Protein AF-A0A3N5FVQ0-F1 (afdb_monomer)

pLDDT: mean 73.76, std 17.62, range [27.89, 92.81]

Solvent-accessible surface area (backbone atoms only — not comparable to full-atom values): 10261 Å² total; per-residue (Å²): 128,66,58,65,48,78,36,53,51,76,51,46,73,34,71,43,29,46,54,49,53,55,48,46,70,68,34,82,88,38,64,80,37,44,79,44,65,53,79,76,78,85,75,88,75,94,74,80,91,73,89,80,78,95,82,74,91,67,78,86,72,78,80,68,84,76,61,92,76,65,64,76,92,59,73,72,38,48,42,41,87,77,44,46,25,24,52,72,78,40,70,36,43,53,55,33,41,33,63,58,29,38,30,38,38,27,74,52,92,68,51,62,72,39,78,42,41,40,38,38,35,49,102,87,50,77,48,78,40,42,27,29,24,70,39,59,45,84,43,69,44,100,86,72,47,67,30,28,40,31,36,34,37,49,75,70,65,59,57,70,61,39,48,54,51,46,69,71,43,36,56,131

Nearest PDB structures (foldseek):
  5ked-assembly1_D  TM=7.805E-01  e=1.289E-03  Klebsiella pneumoniae
  5kec-assembly3_A  TM=7.406E-01  e=1.289E-03  Klebsiella pneumoniae
  5kec-assembly3_D  TM=7.465E-01  e=1.815E-03  Klebsiella pneumoniae
  4v5i-assembly1_AS  TM=4.501E-01  e=1.075E+00  Lactococcus virus P2
  2x53-assembly1_U  TM=3.818E-01  e=1.138E+00  Lactococcus virus P2

Secondary structure (DSSP, 8-state):
--SEEEE-HHHHTSHHHHHHHHHHHH-GGGTTPEEEE--------------------------PPP-TT---SSPPEEBPTTSEEEETTEEEEEEEEETTEEEEEESS---TT-EEEEEEE-SS-EEEEEEEEEEEEEEE-TTS-EEEEEEEEESS--HHHHHHHHHHHB--

Radius of gyration: 20.99 Å; Cα contacts (8 Å, |Δi|>4): 285; chains: 1; bounding box: 44×31×66 Å

Structure (mmCIF, N/CA/C/O backbone):
data_AF-A0A3N5FVQ0-F1
#
_entry.id   AF-A0A3N5FVQ0-F1
#
loop_
_atom_site.group_PDB
_atom_site.id
_atom_site.type_symbol
_atom_site.label_atom_id
_atom_site.label_alt_id
_atom_site.label_comp_id
_atom_site.label_asym_id
_atom_site.label_entity_id
_atom_site.label_seq_id
_atom_site.pdbx_PDB_ins_code
_atom_site.Cartn_x
_atom_site.Cartn_y
_atom_site.Cartn_z
_atom_site.occupancy
_atom_site.B_iso_or_equiv
_atom_site.auth_seq_id
_atom_site.auth_comp_id
_atom_site.auth_asym_id
_atom_site.auth_atom_id
_atom_site.pdbx_PDB_model_num
ATOM 1 N N . MET A 1 1 ? 13.381 -16.481 -20.811 1.00 60.19 1 MET A N 1
ATOM 2 C CA . MET A 1 1 ? 13.262 -15.158 -20.158 1.00 60.19 1 MET A CA 1
ATOM 3 C C . MET A 1 1 ? 14.137 -14.189 -20.930 1.00 60.19 1 MET A C 1
ATOM 5 O O . MET A 1 1 ? 15.111 -14.669 -21.497 1.00 60.19 1 MET A O 1
ATOM 9 N N . PRO A 1 2 ? 13.769 -12.907 -21.064 1.00 76.31 2 PRO A N 1
ATOM 10 C CA . PRO A 1 2 ? 14.549 -11.981 -21.877 1.00 76.31 2 PRO A CA 1
ATOM 11 C C . PRO A 1 2 ? 15.924 -11.756 -21.244 1.00 76.31 2 PRO A C 1
ATOM 13 O O . PRO A 1 2 ? 16.015 -11.487 -20.049 1.00 76.31 2 PRO A O 1
ATOM 16 N N . GLU A 1 3 ? 16.980 -11.874 -22.041 1.00 80.25 3 GLU A N 1
ATOM 17 C CA . GLU A 1 3 ? 18.354 -11.606 -21.600 1.00 80.25 3 GLU A CA 1
ATOM 18 C C . GLU A 1 3 ? 18.616 -10.097 -21.507 1.00 80.25 3 GLU A C 1
ATOM 20 O O . GLU A 1 3 ? 19.294 -9.638 -20.596 1.00 80.25 3 GLU A O 1
ATOM 25 N N . ILE A 1 4 ? 18.003 -9.308 -22.398 1.00 80.19 4 ILE A N 1
ATOM 26 C CA . ILE A 1 4 ? 18.178 -7.854 -22.461 1.00 80.19 4 ILE A CA 1
ATOM 27 C C . ILE A 1 4 ? 16.815 -7.158 -22.487 1.00 80.19 4 ILE A C 1
ATOM 2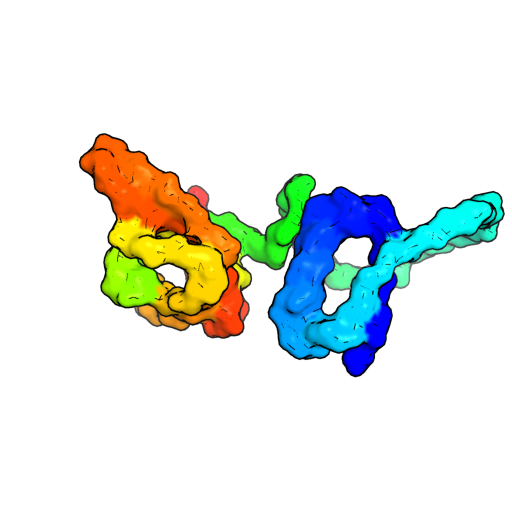9 O O . ILE A 1 4 ? 15.936 -7.499 -23.279 1.00 80.19 4 ILE A O 1
ATOM 33 N N . ILE A 1 5 ? 16.662 -6.141 -21.640 1.00 82.75 5 ILE A N 1
ATOM 34 C CA . ILE A 1 5 ? 15.560 -5.178 -21.655 1.00 82.75 5 ILE A CA 1
ATOM 35 C C . ILE A 1 5 ? 16.149 -3.830 -22.064 1.00 82.75 5 ILE A C 1
ATOM 37 O O . ILE A 1 5 ? 16.828 -3.161 -21.285 1.00 82.75 5 ILE A O 1
ATOM 41 N N . ALA A 1 6 ? 15.906 -3.449 -23.312 1.00 84.12 6 ALA A N 1
ATOM 42 C CA . ALA A 1 6 ? 16.380 -2.198 -23.876 1.00 84.12 6 ALA A CA 1
ATOM 43 C C . ALA A 1 6 ? 15.374 -1.068 -23.600 1.00 84.12 6 ALA A C 1
ATOM 45 O O . ALA A 1 6 ? 14.183 -1.219 -23.874 1.00 84.12 6 ALA A O 1
ATOM 46 N N . LEU A 1 7 ? 15.843 0.056 -23.055 1.00 79.88 7 LEU A N 1
ATOM 47 C CA . LEU A 1 7 ? 15.042 1.253 -22.793 1.00 79.88 7 LEU A CA 1
ATOM 48 C C . LEU A 1 7 ? 15.587 2.440 -23.583 1.00 79.88 7 LEU A C 1
ATOM 50 O O . LEU A 1 7 ? 16.796 2.609 -23.700 1.00 79.88 7 LEU A O 1
ATOM 54 N N . ASP A 1 8 ? 14.698 3.289 -24.082 1.00 82.00 8 ASP A N 1
ATOM 55 C CA . ASP A 1 8 ? 15.089 4.589 -24.619 1.00 82.00 8 ASP A CA 1
ATOM 56 C C . ASP A 1 8 ? 15.691 5.475 -23.498 1.00 82.00 8 ASP A C 1
ATOM 58 O O . ASP A 1 8 ? 15.175 5.452 -22.373 1.00 82.00 8 ASP A O 1
ATOM 62 N N . PRO A 1 9 ? 16.794 6.207 -23.743 1.00 73.75 9 PRO A N 1
ATOM 63 C CA . PRO A 1 9 ? 17.490 6.987 -22.723 1.00 73.75 9 PRO A CA 1
ATOM 64 C C . PRO A 1 9 ? 16.650 8.150 -22.187 1.00 73.75 9 PRO A C 1
ATOM 66 O O . PRO A 1 9 ? 16.664 8.382 -20.974 1.00 73.75 9 PRO A O 1
ATOM 69 N N . ASP A 1 10 ? 15.862 8.815 -23.035 1.00 77.19 10 ASP A N 1
ATOM 70 C CA . ASP A 1 10 ? 14.979 9.899 -22.601 1.00 77.19 10 ASP A CA 1
ATOM 71 C C . ASP A 1 10 ? 13.866 9.341 -21.713 1.00 77.19 10 ASP A C 1
ATOM 73 O O . ASP A 1 10 ? 13.529 9.912 -20.673 1.00 77.19 10 ASP A O 1
ATOM 77 N N . PHE A 1 11 ? 13.351 8.155 -22.050 1.00 76.12 11 PHE A N 1
ATOM 78 C CA . PHE A 1 11 ? 12.397 7.453 -21.198 1.00 76.12 11 PHE A CA 1
ATOM 79 C C . PHE A 1 11 ? 13.018 6.985 -19.872 1.00 76.12 11 PHE A C 1
ATOM 81 O O . PHE A 1 11 ? 12.394 7.135 -18.815 1.00 76.12 11 PHE A O 1
ATOM 88 N N . ALA A 1 12 ? 14.231 6.426 -19.900 1.00 75.50 12 ALA A N 1
ATOM 89 C CA . ALA A 1 12 ? 14.934 5.927 -18.719 1.00 75.50 12 ALA A CA 1
ATOM 90 C C . ALA A 1 12 ? 15.218 7.040 -17.696 1.00 75.50 12 ALA A C 1
ATOM 92 O O . ALA A 1 12 ? 15.175 6.779 -16.491 1.00 75.50 12 ALA A O 1
ATOM 93 N N . ALA A 1 13 ? 15.434 8.272 -18.168 1.00 74.00 13 ALA A N 1
ATOM 94 C CA . ALA A 1 13 ? 15.620 9.460 -17.337 1.00 74.00 13 ALA A CA 1
ATOM 95 C C . ALA A 1 13 ? 14.331 9.946 -16.642 1.00 74.00 13 ALA A C 1
ATOM 97 O O . ALA A 1 13 ? 14.390 10.737 -15.699 1.00 74.00 13 ALA A O 1
ATOM 98 N N . THR A 1 14 ? 13.153 9.475 -17.060 1.00 75.06 14 THR A N 1
ATOM 99 C CA . THR A 1 14 ? 11.891 9.831 -16.397 1.00 75.06 14 THR A CA 1
ATOM 100 C C . THR A 1 14 ? 11.693 9.070 -15.082 1.00 75.06 14 THR A C 1
ATOM 102 O O . THR A 1 14 ? 12.169 7.947 -14.898 1.00 75.06 14 THR A O 1
ATOM 105 N N . ALA A 1 15 ? 10.857 9.613 -14.188 1.00 67.75 15 ALA A N 1
ATOM 106 C CA . ALA A 1 15 ? 10.408 8.899 -12.985 1.00 67.75 15 ALA A CA 1
ATOM 107 C C . ALA A 1 15 ? 9.751 7.538 -13.312 1.00 67.75 15 ALA A C 1
ATOM 109 O O . ALA A 1 15 ? 9.828 6.590 -12.527 1.00 67.75 15 ALA A O 1
ATOM 110 N N . ARG A 1 16 ? 9.121 7.424 -14.489 1.00 70.81 16 ARG A N 1
ATOM 111 C CA . ARG A 1 16 ? 8.459 6.204 -14.966 1.00 70.81 16 ARG A CA 1
ATOM 112 C C . ARG A 1 16 ? 9.457 5.149 -15.439 1.00 70.81 16 ARG A C 1
ATOM 114 O O . ARG A 1 16 ? 9.274 3.972 -15.120 1.00 70.81 16 ARG A O 1
ATOM 121 N N . GLY A 1 17 ? 10.517 5.569 -16.127 1.00 75.44 17 GLY A N 1
ATOM 122 C CA . GLY A 1 17 ? 11.655 4.725 -16.484 1.00 75.44 17 GLY A CA 1
ATOM 123 C C . GLY A 1 17 ? 12.345 4.174 -15.240 1.00 75.44 17 GLY A C 1
ATOM 124 O O . GLY A 1 17 ? 12.442 2.958 -15.081 1.00 75.44 17 GLY A O 1
ATOM 125 N N . ALA A 1 18 ? 12.689 5.043 -14.286 1.00 73.62 18 ALA A N 1
ATOM 126 C CA . ALA A 1 18 ? 13.272 4.637 -13.006 1.00 73.62 18 ALA A CA 1
ATOM 127 C C . ALA A 1 18 ? 12.401 3.606 -12.257 1.00 73.62 18 ALA A C 1
ATOM 129 O O . ALA A 1 18 ? 12.904 2.585 -11.779 1.00 73.62 18 ALA A O 1
ATOM 130 N N . ALA A 1 19 ? 11.079 3.815 -12.216 1.00 73.69 19 ALA A N 1
ATOM 131 C CA . ALA A 1 19 ? 10.142 2.872 -11.606 1.00 73.69 19 ALA A CA 1
ATOM 132 C C . ALA A 1 19 ? 10.062 1.525 -12.353 1.00 73.69 19 ALA A C 1
ATOM 134 O O . ALA A 1 19 ? 9.819 0.488 -11.737 1.00 73.69 19 ALA A O 1
ATOM 135 N N . LEU A 1 20 ? 10.230 1.499 -13.679 1.00 80.88 20 LEU A N 1
ATOM 136 C CA . LEU A 1 20 ? 10.331 0.253 -14.449 1.00 80.88 20 LEU A CA 1
ATOM 137 C C . LEU A 1 20 ? 11.614 -0.511 -14.109 1.00 80.88 20 LEU A C 1
ATOM 139 O O . LEU A 1 20 ? 11.531 -1.693 -13.784 1.00 80.88 20 LEU A O 1
ATOM 143 N N . VAL A 1 21 ? 12.765 0.165 -14.098 1.00 78.06 21 VAL A N 1
ATOM 144 C CA . VAL A 1 21 ? 14.061 -0.448 -13.761 1.00 78.06 21 VAL A CA 1
ATOM 145 C C . VAL A 1 21 ? 14.041 -1.049 -12.355 1.00 78.06 21 VAL A C 1
ATOM 147 O O . VAL A 1 21 ? 14.469 -2.186 -12.165 1.00 78.06 21 VAL A O 1
ATOM 150 N N . ALA A 1 22 ? 13.506 -0.320 -11.372 1.00 76.06 22 ALA A N 1
ATOM 151 C CA . ALA A 1 22 ? 13.392 -0.808 -9.999 1.00 76.06 22 ALA A CA 1
ATOM 152 C C . ALA A 1 22 ? 12.558 -2.099 -9.902 1.00 76.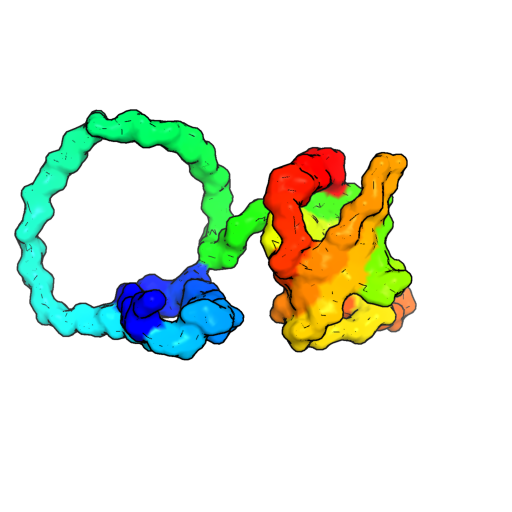06 22 ALA A C 1
ATOM 154 O O . ALA A 1 22 ? 12.915 -3.003 -9.152 1.00 76.06 22 ALA A O 1
ATOM 155 N N . ARG A 1 23 ? 11.483 -2.216 -10.695 1.00 76.19 23 ARG A N 1
ATOM 156 C CA . ARG A 1 23 ? 10.628 -3.415 -10.733 1.00 76.19 23 ARG A CA 1
ATOM 157 C C . ARG A 1 23 ? 11.314 -4.603 -11.388 1.00 76.19 23 ARG A C 1
ATOM 159 O O . ARG A 1 23 ? 11.240 -5.694 -10.842 1.00 76.19 23 ARG A O 1
ATOM 166 N N . VAL A 1 24 ? 11.996 -4.386 -12.513 1.00 82.50 24 VAL A N 1
ATOM 167 C CA . VAL A 1 24 ? 12.781 -5.444 -13.168 1.00 82.50 24 VAL A CA 1
ATOM 168 C C . VAL A 1 24 ? 13.818 -6.006 -12.194 1.00 82.50 24 VAL A C 1
ATOM 170 O O . VAL A 1 24 ? 13.923 -7.216 -12.052 1.00 82.50 24 VAL A O 1
ATOM 173 N N . LYS A 1 25 ? 14.513 -5.135 -11.451 1.00 75.12 25 LYS A N 1
ATOM 174 C CA . LYS A 1 25 ? 15.498 -5.548 -10.439 1.00 75.12 25 LYS A CA 1
ATOM 175 C C . LYS A 1 25 ? 14.889 -6.282 -9.239 1.00 75.12 25 LYS A C 1
ATOM 177 O O . LYS A 1 25 ? 15.576 -7.084 -8.616 1.00 75.12 25 LYS A O 1
ATOM 182 N N . ALA A 1 26 ? 13.643 -5.977 -8.880 1.00 73.25 26 ALA A N 1
ATOM 183 C CA . ALA A 1 26 ? 12.959 -6.585 -7.741 1.00 73.25 26 ALA A CA 1
ATOM 184 C C . ALA A 1 26 ? 12.257 -7.913 -8.083 1.00 73.25 26 ALA A C 1
ATOM 186 O O . ALA A 1 26 ? 11.946 -8.671 -7.165 1.00 73.25 26 ALA A O 1
ATOM 187 N N . ASP A 1 27 ? 11.993 -8.199 -9.364 1.00 78.69 27 ASP A N 1
ATOM 188 C CA . ASP A 1 27 ? 11.329 -9.431 -9.799 1.00 78.69 27 ASP A CA 1
ATOM 189 C C . ASP A 1 27 ? 12.324 -10.609 -9.829 1.00 78.69 27 ASP A C 1
ATOM 191 O O . ASP A 1 27 ? 13.241 -10.619 -10.657 1.00 78.69 27 ASP A O 1
ATOM 195 N N . PRO A 1 28 ? 12.140 -11.652 -8.993 1.00 77.19 28 PRO A N 1
ATOM 196 C CA . PRO A 1 28 ? 13.023 -12.817 -8.977 1.00 77.19 28 PRO A CA 1
ATOM 197 C C . PRO A 1 28 ? 13.099 -13.551 -10.317 1.00 77.19 28 PRO A C 1
ATOM 199 O O . PRO A 1 28 ? 14.090 -14.230 -10.584 1.00 77.19 28 PRO A O 1
ATOM 202 N N . ARG A 1 29 ? 12.062 -13.438 -11.156 1.00 82.88 29 ARG A N 1
ATOM 203 C CA . ARG A 1 29 ? 12.033 -14.052 -12.484 1.00 82.88 29 ARG A CA 1
ATOM 204 C C . ARG A 1 29 ? 12.952 -13.304 -13.454 1.00 82.88 29 ARG A C 1
ATOM 206 O O . ARG A 1 29 ? 13.514 -13.918 -14.344 1.00 82.88 29 ARG A O 1
ATOM 213 N N . LEU A 1 30 ? 13.155 -12.002 -13.276 1.00 82.75 30 LEU A N 1
ATOM 214 C CA . LEU A 1 30 ? 13.960 -11.164 -14.176 1.00 82.75 30 LEU A CA 1
ATOM 215 C C . LEU A 1 30 ? 15.365 -10.873 -13.633 1.00 82.75 30 LEU A C 1
ATOM 217 O O . LEU A 1 30 ? 16.053 -9.996 -14.143 1.00 82.75 30 LEU A O 1
ATOM 221 N N . ARG A 1 31 ? 15.814 -11.619 -12.618 1.00 77.88 31 ARG A N 1
ATOM 222 C CA . ARG A 1 31 ? 17.122 -11.416 -11.973 1.00 77.88 31 ARG A CA 1
ATOM 223 C C . ARG A 1 31 ? 18.313 -11.517 -12.935 1.00 77.88 31 ARG A C 1
ATOM 225 O O . ARG A 1 31 ? 19.330 -10.878 -12.701 1.00 77.88 31 ARG A O 1
ATOM 232 N N . ASP A 1 32 ? 18.164 -12.322 -13.987 1.00 78.19 32 ASP A N 1
ATOM 233 C CA . ASP A 1 32 ? 19.193 -12.593 -14.994 1.00 78.19 32 ASP A CA 1
ATOM 234 C C . ASP A 1 32 ? 19.033 -11.682 -16.233 1.00 78.19 32 ASP A C 1
ATOM 236 O O . ASP A 1 32 ? 19.785 -11.802 -17.195 1.00 78.19 32 ASP A O 1
ATOM 240 N N . SER A 1 33 ? 18.046 -10.775 -16.231 1.00 79.19 33 SER A N 1
ATOM 241 C CA . SER A 1 33 ? 17.803 -9.819 -17.314 1.00 79.19 33 SER A CA 1
ATOM 242 C C . SER A 1 33 ? 18.645 -8.555 -17.132 1.00 79.19 33 SER A C 1
ATOM 244 O O . SER A 1 33 ? 18.586 -7.888 -16.097 1.00 79.19 33 SER A O 1
ATOM 246 N N . GLU A 1 34 ? 19.374 -8.159 -18.171 1.00 79.75 34 GLU A N 1
ATOM 247 C CA . GLU A 1 34 ? 20.160 -6.930 -18.180 1.00 79.75 34 GLU A CA 1
ATOM 248 C C . GLU A 1 34 ? 19.336 -5.753 -18.721 1.00 79.75 34 GLU A C 1
ATOM 250 O O . GLU A 1 34 ? 18.784 -5.815 -19.820 1.00 79.75 34 GLU A O 1
ATOM 255 N N . VAL A 1 35 ? 19.255 -4.650 -17.970 1.00 77.00 35 VAL A N 1
ATOM 256 C CA . VAL A 1 35 ? 18.582 -3.428 -18.439 1.00 77.00 35 VAL A CA 1
ATOM 257 C C . VAL A 1 35 ? 19.606 -2.483 -19.057 1.00 77.00 35 VAL A C 1
ATOM 259 O O . VAL A 1 35 ? 20.481 -1.984 -18.350 1.00 77.00 35 VAL A O 1
ATOM 262 N N . ARG A 1 36 ? 19.481 -2.206 -20.359 1.00 75.38 36 ARG A N 1
ATOM 263 C CA . ARG A 1 36 ? 20.388 -1.321 -21.111 1.00 75.38 36 ARG A CA 1
ATOM 264 C C . ARG A 1 36 ? 19.636 -0.121 -21.678 1.00 75.38 36 ARG A C 1
ATOM 266 O O . ARG A 1 36 ? 18.514 -0.268 -22.153 1.00 75.38 36 ARG A O 1
ATOM 273 N N . ALA A 1 37 ? 20.260 1.056 -21.664 1.00 72.19 37 ALA A N 1
ATOM 274 C CA . ALA A 1 37 ? 19.751 2.220 -22.386 1.00 72.19 37 ALA A CA 1
ATOM 275 C C . ALA A 1 37 ? 20.245 2.192 -23.843 1.00 72.19 37 ALA A C 1
ATOM 277 O O . ALA A 1 37 ? 21.434 1.984 -24.089 1.00 72.19 37 ALA A O 1
ATOM 278 N N . LEU A 1 38 ? 19.346 2.394 -24.806 1.00 75.25 38 LEU A N 1
ATOM 279 C CA . LEU A 1 38 ? 19.674 2.485 -26.227 1.00 75.25 38 LEU A CA 1
ATOM 280 C C . LEU A 1 38 ? 20.257 3.862 -26.529 1.00 75.25 38 LEU A C 1
ATOM 282 O O . LEU A 1 38 ? 19.528 4.815 -26.779 1.00 75.25 38 LEU A O 1
ATOM 286 N N . VAL A 1 39 ? 21.579 3.983 -26.533 1.00 61.19 39 VAL A N 1
ATOM 287 C CA . VAL A 1 39 ? 22.222 5.202 -27.031 1.00 61.19 39 VAL A CA 1
ATOM 288 C C . VAL A 1 39 ? 22.046 5.232 -28.550 1.00 61.19 39 VAL A C 1
ATOM 290 O O . VAL A 1 39 ? 22.739 4.519 -29.275 1.00 61.19 39 VAL A O 1
ATOM 293 N N . GLN A 1 40 ? 21.083 6.018 -29.041 1.00 59.03 40 GLN A N 1
ATOM 294 C CA . GLN A 1 40 ? 20.977 6.312 -30.468 1.00 59.03 40 GLN A CA 1
ATOM 295 C C . GLN A 1 40 ? 22.165 7.197 -30.857 1.00 59.03 40 GLN A C 1
ATOM 297 O O . GLN A 1 40 ? 22.158 8.408 -30.648 1.00 59.03 40 GLN A O 1
ATOM 302 N N . ASN A 1 41 ? 23.209 6.588 -31.417 1.00 49.38 41 ASN A N 1
ATOM 303 C CA . ASN A 1 41 ? 24.238 7.335 -32.130 1.00 49.38 41 ASN A CA 1
ATOM 304 C C . ASN A 1 41 ? 23.582 7.888 -33.397 1.00 49.38 41 ASN A C 1
ATOM 306 O O . ASN A 1 41 ? 23.219 7.132 -34.295 1.00 49.38 41 ASN A O 1
ATOM 310 N N . GLY A 1 42 ? 23.340 9.197 -33.408 1.00 46.09 42 GLY A N 1
ATOM 311 C CA . GLY A 1 42 ? 22.509 9.853 -34.404 1.00 46.09 42 GLY A CA 1
ATOM 312 C C . GLY A 1 42 ? 22.948 9.592 -35.844 1.00 46.09 42 GLY A C 1
ATOM 313 O O . GLY A 1 42 ? 24.082 9.855 -36.236 1.00 46.09 42 GLY A O 1
ATOM 314 N N . THR A 1 43 ? 21.996 9.175 -36.666 1.00 36.12 43 THR A N 1
ATOM 315 C CA . THR A 1 43 ? 21.865 9.687 -38.030 1.00 36.12 43 THR A CA 1
ATOM 316 C C . THR A 1 43 ? 20.372 9.771 -38.301 1.00 36.12 43 THR A C 1
ATOM 318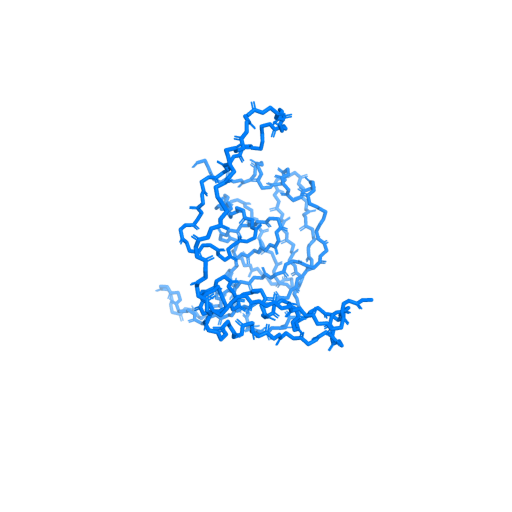 O O . THR A 1 43 ? 19.705 8.766 -38.523 1.00 36.12 43 THR A O 1
ATOM 321 N N . TYR A 1 44 ? 19.824 10.976 -38.168 1.00 38.84 44 TYR A N 1
ATOM 322 C CA . TYR A 1 44 ? 18.470 11.262 -38.611 1.00 38.84 44 TYR A CA 1
ATOM 323 C C . TYR A 1 44 ? 18.474 11.185 -40.136 1.00 38.84 44 TYR A C 1
ATOM 325 O O . TYR A 1 44 ? 19.001 12.087 -40.782 1.00 38.84 44 TYR A O 1
ATOM 333 N N . ASP A 1 45 ? 17.895 10.132 -40.705 1.00 31.25 45 ASP A N 1
ATOM 334 C CA . ASP A 1 45 ? 17.315 10.230 -42.039 1.00 31.25 45 ASP A CA 1
ATOM 335 C C . ASP A 1 45 ? 15.798 10.244 -41.858 1.00 31.25 45 ASP A C 1
ATOM 337 O O . ASP A 1 45 ? 15.142 9.226 -41.627 1.00 31.25 45 ASP A O 1
ATOM 341 N N . ALA A 1 46 ? 15.254 11.458 -41.808 1.00 41.62 46 ALA A N 1
ATOM 342 C CA . ALA A 1 46 ? 13.827 11.689 -41.720 1.00 41.62 46 ALA A CA 1
ATOM 343 C C . ALA A 1 46 ? 13.195 11.347 -43.071 1.00 41.62 46 ALA A C 1
ATOM 345 O O . ALA A 1 46 ? 12.970 12.218 -43.905 1.00 41.62 46 ALA A O 1
ATOM 346 N N . SER A 1 47 ? 12.874 10.076 -43.283 1.00 42.47 47 SER A N 1
ATOM 347 C CA . SER A 1 47 ? 11.936 9.693 -44.329 1.00 42.47 47 SER A CA 1
ATOM 348 C C . SER A 1 47 ? 11.295 8.360 -44.000 1.00 42.47 47 SER A C 1
ATOM 350 O O . SER A 1 47 ? 11.862 7.324 -44.303 1.00 42.47 47 SER A O 1
ATOM 352 N N . LEU A 1 48 ? 10.102 8.402 -43.403 1.00 34.88 48 LEU A N 1
ATOM 353 C CA . LEU A 1 48 ? 8.991 7.520 -43.765 1.00 34.88 48 LEU A CA 1
ATOM 354 C C . LEU A 1 48 ? 7.680 8.243 -43.430 1.00 34.88 48 LEU A C 1
ATOM 356 O O . LEU A 1 48 ? 7.161 8.190 -42.317 1.00 34.88 48 LEU A O 1
ATOM 360 N N . SER A 1 49 ? 7.151 8.938 -44.436 1.00 41.06 49 SER A N 1
ATOM 361 C CA . SER A 1 49 ? 5.723 9.226 -44.516 1.00 41.06 49 SER A CA 1
ATOM 362 C C . SER A 1 49 ? 4.974 7.904 -44.672 1.00 41.06 49 SER A C 1
ATOM 364 O O . SER A 1 49 ? 5.180 7.197 -45.655 1.00 41.06 49 SER A O 1
ATOM 366 N N . ALA A 1 50 ? 4.074 7.592 -43.746 1.00 33.59 50 ALA A N 1
ATOM 367 C CA . ALA A 1 50 ? 2.969 6.679 -44.005 1.00 33.59 50 ALA A CA 1
ATOM 368 C C . ALA A 1 50 ? 1.727 7.193 -43.259 1.00 33.59 50 ALA A C 1
ATOM 370 O O . ALA A 1 50 ? 1.759 7.290 -42.030 1.00 33.59 50 ALA A O 1
ATOM 371 N N . PRO A 1 51 ? 0.635 7.554 -43.957 1.00 35.34 51 PRO A N 1
ATOM 372 C CA . PRO A 1 51 ? -0.629 7.846 -43.299 1.00 35.34 51 PRO A CA 1
ATOM 373 C C . PRO A 1 51 ? -1.247 6.525 -42.826 1.00 35.34 51 PRO A C 1
ATOM 375 O O . PRO A 1 51 ? -1.576 5.661 -43.636 1.00 35.34 51 PRO A O 1
ATOM 378 N N . ILE A 1 52 ? -1.404 6.352 -41.513 1.00 35.03 52 ILE A N 1
ATOM 379 C CA . ILE A 1 52 ? -2.137 5.211 -40.955 1.00 35.03 52 ILE A CA 1
ATOM 380 C C . ILE A 1 52 ? -3.631 5.558 -40.990 1.00 35.03 52 ILE A C 1
ATOM 382 O O . ILE A 1 52 ? -4.084 6.472 -40.301 1.00 35.03 52 ILE A O 1
ATOM 386 N N . GLN A 1 53 ? -4.378 4.846 -41.836 1.00 34.84 53 GLN A N 1
ATOM 387 C CA . GLN A 1 53 ? -5.840 4.889 -41.930 1.00 34.84 53 GLN A CA 1
ATOM 388 C C . GLN A 1 53 ? -6.501 4.444 -40.607 1.00 34.84 53 GLN A C 1
ATOM 390 O O . GLN A 1 53 ? -5.972 3.558 -39.929 1.00 34.84 53 GLN A O 1
ATOM 395 N N . PRO A 1 54 ? -7.660 5.012 -40.217 1.00 42.00 54 PRO A N 1
ATOM 396 C CA . PRO A 1 54 ? -8.298 4.716 -38.944 1.00 42.00 54 PRO A CA 1
ATOM 397 C C . PRO A 1 54 ? -9.338 3.602 -39.103 1.00 42.00 54 PRO A C 1
ATOM 399 O O . PRO A 1 54 ? -10.530 3.869 -39.193 1.00 42.00 54 PRO A O 1
ATOM 402 N N . GLU A 1 55 ? -8.916 2.341 -39.094 1.00 42.62 55 GLU A N 1
ATOM 403 C CA . GLU A 1 55 ? -9.867 1.227 -39.000 1.00 42.62 55 GLU A CA 1
ATOM 404 C C . GLU A 1 55 ? -9.296 0.023 -38.257 1.00 42.62 55 GLU A C 1
ATOM 406 O O . GLU A 1 55 ? -8.955 -1.017 -38.805 1.00 42.62 55 GLU A O 1
ATOM 411 N N . SER A 1 56 ? -9.255 0.164 -36.934 1.00 37.69 56 SER A N 1
ATOM 412 C CA . SER A 1 56 ? -9.447 -0.972 -36.042 1.00 37.69 56 SER A CA 1
ATOM 413 C C . SER A 1 56 ? -10.187 -0.490 -34.802 1.00 37.69 56 SER A C 1
ATOM 415 O O . SER A 1 56 ? -9.675 0.295 -34.002 1.00 37.69 56 SER A O 1
ATOM 417 N N . ARG A 1 57 ? -11.446 -0.920 -34.681 1.00 42.47 57 ARG A N 1
ATOM 418 C CA . ARG A 1 57 ? -12.304 -0.701 -33.517 1.00 42.47 57 ARG A CA 1
ATOM 419 C C . ARG A 1 57 ? -11.722 -1.484 -32.338 1.00 42.47 57 ARG A C 1
ATOM 421 O O . ARG A 1 57 ? -12.138 -2.605 -32.064 1.00 42.47 57 ARG A O 1
ATOM 428 N N . ALA A 1 58 ? -10.747 -0.892 -31.656 1.00 34.47 58 ALA A N 1
ATOM 429 C CA . ALA A 1 58 ? -10.305 -1.354 -30.349 1.00 34.47 58 ALA A CA 1
ATOM 430 C C . ALA A 1 58 ? -11.460 -1.181 -29.340 1.00 34.47 58 ALA A C 1
ATOM 432 O O . ALA A 1 58 ? -12.218 -0.208 -29.446 1.00 34.47 58 ALA A O 1
ATOM 433 N N . PRO A 1 59 ? -11.638 -2.100 -28.373 1.00 34.28 59 PRO A N 1
ATOM 434 C CA . PRO A 1 59 ? -12.601 -1.896 -27.300 1.00 34.28 59 PRO A CA 1
ATOM 435 C C . PRO A 1 59 ? -12.274 -0.578 -26.598 1.00 34.28 59 PRO A C 1
ATOM 437 O O . PRO A 1 59 ? -11.104 -0.247 -26.405 1.00 34.28 59 PRO A O 1
ATOM 440 N N . ALA A 1 60 ? -13.312 0.190 -26.266 1.00 35.06 60 ALA A N 1
ATOM 441 C CA . ALA A 1 60 ? -13.192 1.462 -25.573 1.00 35.06 60 ALA A CA 1
ATOM 442 C C . ALA A 1 60 ? -12.610 1.232 -24.172 1.00 35.06 60 ALA A C 1
ATOM 444 O O . ALA A 1 60 ? -13.332 1.113 -23.184 1.00 35.06 60 ALA A O 1
ATOM 445 N N . THR A 1 61 ? -11.285 1.146 -24.094 1.00 34.38 61 THR A N 1
ATOM 446 C CA . THR A 1 61 ? -10.541 1.297 -22.855 1.00 34.38 61 THR A CA 1
ATOM 447 C C . THR A 1 61 ? -10.847 2.698 -22.367 1.00 34.38 61 THR A C 1
ATOM 449 O O . THR A 1 61 ? -10.432 3.687 -22.970 1.00 34.38 61 THR A O 1
ATOM 452 N N . VAL A 1 62 ? -11.634 2.782 -21.299 1.00 31.77 62 VAL A N 1
ATOM 453 C CA . VAL A 1 62 ? -11.848 4.022 -20.566 1.00 31.77 62 VAL A CA 1
ATOM 454 C C . VAL A 1 62 ? -10.465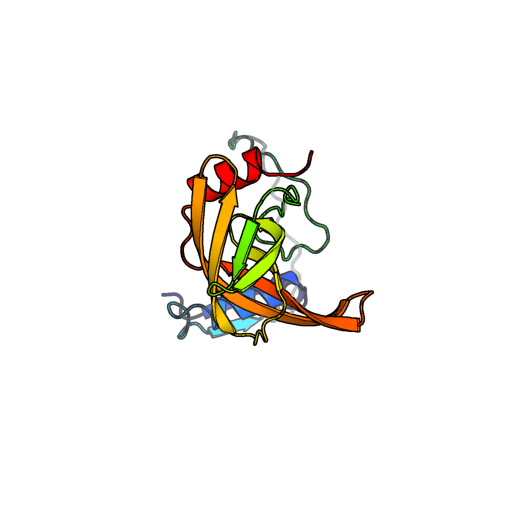 4.486 -20.118 1.00 31.77 62 VAL A C 1
ATOM 456 O O . VAL A 1 62 ? -9.881 3.913 -19.200 1.00 31.77 62 VAL A O 1
ATOM 459 N N . PHE A 1 63 ? -9.904 5.481 -20.808 1.00 27.89 63 PHE A N 1
ATOM 460 C CA . PHE A 1 63 ? -8.702 6.166 -20.360 1.00 27.89 63 PHE A CA 1
ATOM 461 C C . PHE A 1 63 ? -9.071 6.875 -19.061 1.00 27.89 63 PHE A C 1
ATOM 463 O O . PHE A 1 63 ? -9.648 7.962 -19.065 1.00 27.89 63 PHE A O 1
ATOM 470 N N . GLN A 1 64 ? -8.802 6.218 -17.934 1.00 38.75 64 GLN A N 1
ATOM 471 C CA . GLN A 1 64 ? -8.849 6.888 -16.646 1.00 38.75 64 GLN A CA 1
ATOM 472 C C . GLN A 1 64 ? -7.841 8.047 -16.681 1.00 38.75 64 GLN A C 1
ATOM 474 O O . GLN A 1 64 ? -6.774 7.891 -17.287 1.00 38.75 64 GLN A O 1
ATOM 479 N N . PRO A 1 65 ? -8.166 9.203 -16.071 1.00 38.72 65 PRO A N 1
ATOM 480 C CA . PRO A 1 65 ? -7.282 10.360 -16.058 1.00 38.72 65 PRO A CA 1
ATOM 481 C C . PRO A 1 65 ? -5.876 9.945 -15.630 1.00 38.72 65 PRO A C 1
ATOM 483 O O . PRO A 1 65 ? -5.695 9.346 -14.568 1.00 38.72 65 PRO A O 1
ATOM 486 N N . LEU A 1 66 ? -4.887 10.228 -16.480 1.00 43.09 66 LEU A N 1
ATOM 487 C CA . LEU A 1 66 ? -3.489 9.987 -16.157 1.00 43.09 66 LEU A CA 1
ATOM 488 C C . LEU A 1 66 ? -3.146 10.792 -14.899 1.00 43.09 66 LEU A C 1
ATOM 490 O O . LEU A 1 66 ? -3.169 12.022 -14.913 1.00 43.09 66 LEU A O 1
ATOM 494 N N . ASP A 1 67 ? -2.777 10.098 -13.824 1.00 50.00 67 ASP A N 1
ATOM 495 C CA . ASP A 1 67 ? -2.003 10.701 -12.746 1.00 50.00 67 ASP A CA 1
ATOM 496 C C . ASP A 1 67 ? -0.760 11.341 -13.394 1.00 50.00 67 ASP A C 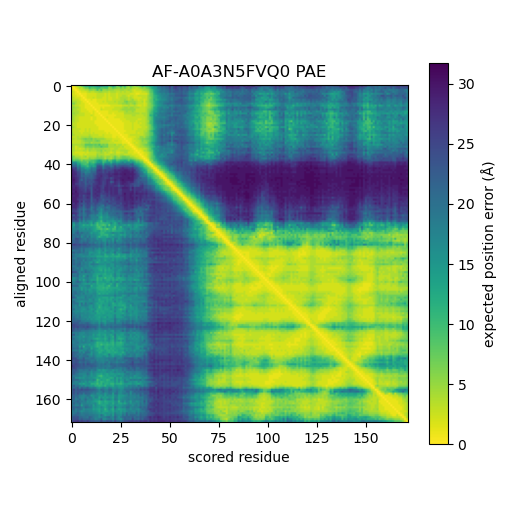1
ATOM 498 O O . ASP A 1 67 ? 0.099 10.629 -13.917 1.00 50.00 67 ASP A O 1
ATOM 502 N N . TYR A 1 68 ? -0.658 12.674 -13.381 1.00 40.91 68 TYR A N 1
ATOM 503 C CA . TYR A 1 68 ? 0.396 13.446 -14.067 1.00 40.91 68 TYR A CA 1
ATOM 504 C C . TYR A 1 68 ? 1.831 13.067 -13.636 1.00 40.91 68 TYR A C 1
ATOM 506 O O . TYR A 1 68 ? 2.794 13.385 -14.327 1.00 40.91 68 TYR A O 1
ATOM 514 N N . CYS A 1 69 ? 1.990 12.341 -12.524 1.00 53.94 69 CYS A N 1
ATOM 515 C CA . CYS A 1 69 ? 3.271 11.799 -12.061 1.00 53.94 69 CYS A CA 1
ATOM 516 C C . CYS A 1 69 ? 3.597 10.385 -12.602 1.00 53.94 69 CYS A C 1
ATOM 518 O O . CYS A 1 69 ? 4.678 9.874 -12.323 1.00 53.94 69 CYS A O 1
ATOM 520 N N . GLY A 1 70 ? 2.688 9.725 -13.335 1.00 55.31 70 GLY A N 1
ATOM 521 C CA . GLY A 1 70 ? 2.932 8.576 -14.229 1.00 55.31 70 GLY A CA 1
ATOM 522 C C . GLY A 1 70 ? 3.501 7.268 -13.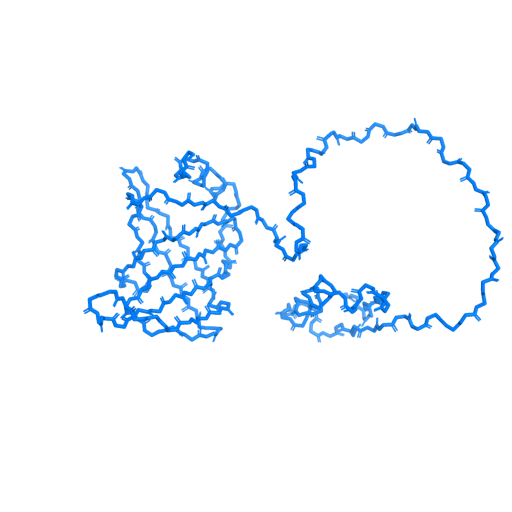648 1.00 55.31 70 GLY A C 1
ATOM 523 O O . GLY A 1 70 ? 3.709 6.321 -14.407 1.00 55.31 70 GLY A O 1
ATOM 524 N N . THR A 1 71 ? 3.773 7.180 -12.344 1.00 60.03 71 THR A N 1
ATOM 525 C CA . THR A 1 71 ? 4.431 6.023 -11.694 1.00 60.03 71 THR A CA 1
ATOM 526 C C . THR A 1 71 ? 3.483 5.109 -10.915 1.00 60.03 71 THR A C 1
ATOM 528 O O . THR A 1 71 ? 3.893 4.047 -10.443 1.00 60.03 71 THR A O 1
ATOM 531 N N . ARG A 1 72 ? 2.211 5.492 -10.763 1.00 60.12 72 ARG A N 1
ATOM 532 C CA . ARG A 1 72 ? 1.215 4.711 -10.016 1.00 60.12 72 ARG A CA 1
ATOM 533 C C . ARG A 1 72 ? 0.638 3.585 -10.880 1.00 60.12 72 ARG A C 1
ATOM 535 O O . ARG A 1 72 ? 0.326 3.792 -12.046 1.00 60.12 72 ARG A O 1
ATOM 542 N N . ARG A 1 73 ? 0.516 2.389 -10.289 1.00 60.59 73 ARG A N 1
ATOM 543 C CA . ARG A 1 73 ? 0.034 1.160 -10.953 1.00 60.59 73 ARG A CA 1
ATOM 544 C C . ARG A 1 73 ? -1.483 0.963 -10.875 1.00 60.59 73 ARG A C 1
ATOM 546 O O . ARG A 1 73 ? -2.015 0.219 -11.683 1.00 60.59 73 ARG A O 1
ATOM 553 N N . ALA A 1 74 ? -2.151 1.601 -9.915 1.00 61.47 74 ALA A N 1
ATOM 554 C CA . ALA A 1 74 ? -3.588 1.481 -9.685 1.00 61.47 74 ALA A CA 1
ATOM 555 C C . ALA A 1 74 ? -4.131 2.746 -9.003 1.00 61.47 74 ALA A C 1
ATOM 557 O O . ALA A 1 74 ? -3.392 3.436 -8.287 1.00 61.47 74 ALA A O 1
ATOM 558 N N . ALA A 1 75 ? -5.423 3.022 -9.197 1.00 69.44 75 ALA A N 1
ATOM 559 C CA . ALA A 1 75 ? -6.123 4.090 -8.494 1.00 69.44 75 ALA A CA 1
ATOM 560 C C . ALA A 1 75 ? -6.110 3.838 -6.975 1.00 69.44 75 ALA A C 1
ATOM 562 O O . ALA A 1 75 ? -6.304 2.711 -6.512 1.00 69.44 75 ALA A O 1
ATOM 563 N N . ARG A 1 76 ? -5.869 4.895 -6.192 1.00 77.38 76 ARG A N 1
ATOM 564 C CA . ARG A 1 76 ? -5.940 4.857 -4.725 1.00 77.38 76 ARG A CA 1
ATOM 565 C C . ARG A 1 76 ? -7.242 5.489 -4.275 1.00 77.38 76 ARG A C 1
ATOM 567 O O . ARG A 1 76 ? -7.509 6.644 -4.592 1.00 77.38 76 ARG A O 1
ATOM 574 N N . TYR A 1 77 ? -8.006 4.751 -3.492 1.00 76.94 77 TYR A N 1
ATOM 575 C CA . TYR A 1 77 ? -9.252 5.220 -2.916 1.00 76.94 77 TYR A CA 1
ATOM 576 C C . TYR A 1 77 ? -9.019 5.571 -1.449 1.00 76.94 77 TYR A C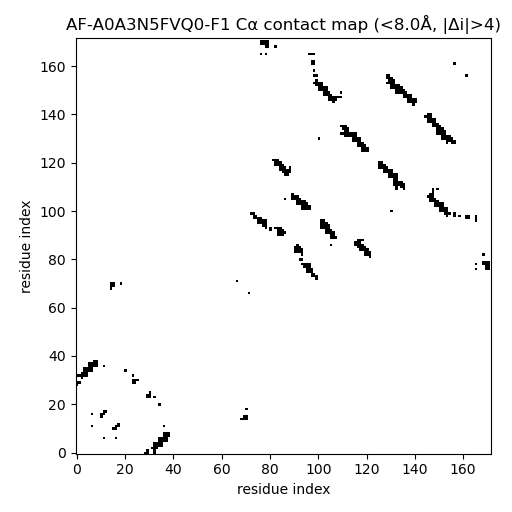 1
ATOM 578 O O . TYR A 1 77 ? -8.480 4.765 -0.685 1.00 76.94 77 TYR A O 1
ATOM 586 N N . ALA A 1 78 ? -9.407 6.785 -1.057 1.00 80.06 78 ALA A N 1
ATOM 587 C CA . ALA A 1 78 ? -9.518 7.137 0.352 1.00 80.06 78 ALA A CA 1
ATOM 588 C C . ALA A 1 78 ? -10.582 6.237 0.988 1.00 80.06 78 ALA A C 1
ATOM 590 O O . ALA A 1 78 ? -11.651 6.043 0.407 1.00 80.06 78 ALA A O 1
ATOM 591 N N . MET A 1 79 ? -10.276 5.651 2.139 1.00 78.69 79 MET A N 1
ATOM 592 C CA . MET A 1 79 ? -11.161 4.685 2.791 1.00 78.69 79 MET A CA 1
ATOM 593 C C . MET A 1 79 ? -11.955 5.361 3.900 1.00 78.69 79 MET A C 1
ATOM 595 O O . MET A 1 79 ? -11.440 6.236 4.596 1.00 78.69 79 MET A O 1
ATOM 599 N N . LYS A 1 80 ? -13.217 4.955 4.072 1.00 76.31 80 LYS A N 1
ATOM 600 C CA . LYS A 1 80 ? -14.049 5.446 5.175 1.00 76.31 80 LYS A CA 1
ATOM 601 C C . LYS A 1 80 ? -13.375 5.123 6.522 1.00 76.31 80 LYS A C 1
ATOM 603 O O . LYS A 1 80 ? -12.874 4.011 6.691 1.00 76.31 80 LYS A O 1
ATOM 608 N N . PRO A 1 81 ? -13.445 6.021 7.520 1.00 70.75 81 PRO A N 1
ATOM 609 C CA . PRO A 1 81 ? -12.829 5.807 8.834 1.00 70.75 81 PRO A CA 1
ATOM 610 C C . PRO A 1 81 ? -13.454 4.655 9.639 1.00 70.75 81 PRO A C 1
ATOM 612 O O . PRO A 1 81 ? -12.909 4.273 10.665 1.00 70.75 81 PRO A O 1
ATOM 615 N N . VAL A 1 82 ? -14.578 4.097 9.173 1.00 68.94 82 VAL A N 1
ATOM 616 C CA . VAL A 1 82 ? -15.234 2.916 9.757 1.00 68.94 82 VAL A CA 1
ATOM 617 C C . VAL A 1 82 ? -14.465 1.610 9.512 1.00 68.94 82 VAL A C 1
ATOM 619 O O . VAL A 1 82 ? -14.758 0.608 10.151 1.00 68.94 82 VAL A O 1
ATOM 622 N N . VAL A 1 83 ? -13.504 1.595 8.583 1.00 78.19 83 VAL A N 1
ATOM 623 C CA . VAL A 1 83 ? -12.694 0.402 8.316 1.00 78.19 83 VAL A CA 1
ATOM 624 C C . VAL A 1 83 ? -11.615 0.285 9.388 1.00 78.19 83 VAL A C 1
ATOM 626 O O . VAL A 1 83 ? -10.651 1.056 9.402 1.00 78.19 83 VAL A O 1
ATOM 629 N N . GLU A 1 84 ? -11.756 -0.701 10.270 1.00 84.50 84 GLU A N 1
ATOM 630 C CA . GLU A 1 84 ? -10.740 -1.003 11.272 1.00 84.50 84 GLU A CA 1
ATOM 631 C C . GLU A 1 84 ? -9.561 -1.717 10.609 1.00 84.50 84 GLU A C 1
ATOM 633 O O . GLU A 1 84 ? -9.717 -2.768 9.987 1.00 84.50 84 GLU A O 1
ATOM 638 N N . ALA A 1 85 ? -8.360 -1.152 10.745 1.00 89.06 85 ALA A N 1
ATOM 639 C CA . ALA A 1 85 ? -7.138 -1.752 10.230 1.00 89.06 85 ALA A CA 1
ATOM 640 C C . ALA A 1 85 ? -6.287 -2.322 11.367 1.00 89.06 85 ALA A C 1
ATOM 642 O O . ALA A 1 85 ? -5.987 -1.645 12.352 1.00 89.06 85 ALA A O 1
ATOM 643 N N . ARG A 1 86 ? -5.828 -3.564 11.202 1.00 92.81 86 ARG A N 1
ATOM 644 C CA . ARG A 1 86 ? -4.828 -4.184 12.076 1.00 92.81 86 ARG A CA 1
ATOM 645 C C . ARG A 1 86 ? -3.583 -4.539 11.278 1.00 92.81 86 ARG A C 1
ATOM 647 O O . ARG A 1 86 ? -3.652 -5.307 10.321 1.00 92.81 86 ARG A O 1
ATOM 654 N N . ILE A 1 87 ? -2.440 -3.999 11.691 1.00 92.44 87 ILE A N 1
ATOM 655 C CA . ILE A 1 87 ? -1.132 -4.226 11.075 1.00 92.44 87 ILE A CA 1
ATOM 656 C C . ILE A 1 87 ? -0.341 -5.132 12.013 1.00 92.44 87 ILE A C 1
ATOM 658 O O . ILE A 1 87 ? -0.051 -4.755 13.144 1.00 92.44 87 ILE A O 1
ATOM 662 N N . ASN A 1 88 ? -0.019 -6.348 11.574 1.00 90.81 88 ASN A N 1
ATOM 663 C CA . ASN A 1 88 ? 0.623 -7.377 12.402 1.00 90.81 88 ASN A CA 1
ATOM 664 C C . ASN A 1 88 ? -0.115 -7.631 13.736 1.00 90.81 88 ASN A C 1
ATOM 666 O O . ASN A 1 88 ? 0.499 -7.975 14.741 1.00 90.81 88 ASN A O 1
ATOM 670 N N . GLY A 1 89 ? -1.442 -7.451 13.747 1.00 87.75 89 GLY A N 1
ATOM 671 C CA . GLY A 1 89 ? -2.291 -7.575 14.937 1.00 87.75 89 GLY A CA 1
ATOM 672 C C . GLY A 1 89 ? -2.383 -6.314 15.805 1.00 87.75 89 GLY A C 1
ATOM 673 O O . GLY A 1 89 ? -3.286 -6.231 16.637 1.00 87.75 89 GLY A O 1
ATOM 674 N N . ALA A 1 90 ? -1.521 -5.316 15.589 1.00 90.38 90 ALA A N 1
ATOM 675 C CA . ALA A 1 90 ? -1.609 -4.025 16.263 1.00 90.38 90 ALA A CA 1
ATOM 676 C C . ALA A 1 90 ? -2.661 -3.124 15.594 1.00 90.38 90 ALA A C 1
ATOM 678 O O . ALA A 1 90 ? -2.797 -3.157 14.367 1.00 90.38 90 ALA A O 1
ATOM 679 N N . PRO A 1 91 ? -3.403 -2.309 16.363 1.00 90.50 91 PRO A N 1
ATOM 680 C CA . PRO A 1 91 ? -4.351 -1.363 15.792 1.00 90.50 91 PRO A CA 1
ATOM 681 C C . PRO A 1 91 ? -3.627 -0.296 14.961 1.00 90.50 91 PRO A C 1
ATOM 683 O O . PRO A 1 91 ? -2.553 0.189 15.327 1.00 90.50 91 PRO A O 1
ATOM 686 N N . GLY A 1 92 ? -4.241 0.094 13.852 1.00 89.62 92 GLY A N 1
ATOM 687 C CA . GLY A 1 92 ? -3.801 1.214 13.037 1.00 89.62 92 GLY A CA 1
ATOM 688 C C . GLY A 1 92 ? -4.940 1.790 12.211 1.00 89.62 92 GLY A C 1
ATOM 689 O O . GLY A 1 92 ? -6.091 1.372 12.304 1.00 89.62 92 GLY A O 1
ATOM 690 N N . GLN A 1 93 ? -4.603 2.783 11.405 1.00 88.69 93 GLN A N 1
ATOM 691 C CA . GLN A 1 93 ? -5.536 3.489 10.547 1.00 88.69 93 GLN A CA 1
ATOM 692 C C . GLN A 1 93 ? -5.193 3.225 9.086 1.00 88.69 93 GLN A C 1
ATOM 694 O O . GLN A 1 93 ? -4.041 3.378 8.676 1.00 88.69 93 GLN A O 1
ATOM 699 N N . LEU A 1 94 ? -6.201 2.871 8.292 1.00 88.94 94 LEU A N 1
ATOM 700 C CA . LEU A 1 94 ? -6.095 2.830 6.839 1.00 88.94 94 LEU A CA 1
ATOM 701 C C . LEU A 1 94 ? -6.367 4.229 6.277 1.00 88.94 94 LEU A C 1
ATOM 703 O O . LEU A 1 94 ? -7.410 4.815 6.543 1.00 88.94 94 LEU A O 1
ATOM 707 N N . ILE A 1 95 ? -5.425 4.767 5.506 1.00 86.75 95 ILE A N 1
ATOM 708 C CA . ILE A 1 95 ? -5.533 6.099 4.892 1.00 86.75 95 ILE A CA 1
ATOM 709 C C . ILE A 1 95 ? -6.084 5.978 3.475 1.00 86.75 95 ILE A C 1
ATOM 711 O O . ILE A 1 95 ? -7.039 6.649 3.095 1.00 86.75 95 ILE A O 1
ATOM 715 N N . ASN A 1 96 ? -5.467 5.109 2.680 1.00 84.06 96 ASN A N 1
ATOM 716 C CA . ASN A 1 96 ? -5.933 4.787 1.342 1.00 84.06 96 ASN A CA 1
ATOM 717 C C . ASN A 1 96 ? -5.624 3.330 1.011 1.00 84.06 96 ASN A C 1
ATOM 719 O O . ASN A 1 96 ? -4.719 2.719 1.585 1.00 84.06 96 ASN A O 1
ATOM 723 N N . LEU A 1 97 ? -6.394 2.790 0.077 1.00 85.81 97 LEU A N 1
ATOM 724 C CA . LEU A 1 97 ? -6.237 1.436 -0.427 1.00 85.81 97 LEU A CA 1
ATOM 725 C C . LEU A 1 97 ? -6.339 1.451 -1.951 1.00 85.81 97 LEU A C 1
ATOM 727 O O . LEU A 1 97 ? -7.070 2.243 -2.544 1.00 85.81 97 LEU A O 1
ATOM 731 N N . SER A 1 98 ? -5.571 0.578 -2.576 1.00 82.62 98 SER A N 1
ATOM 732 C CA . SER A 1 98 ? -5.591 0.278 -4.002 1.00 82.62 98 SER A CA 1
ATOM 733 C C . SER A 1 98 ? -5.476 -1.228 -4.181 1.00 82.62 98 SER A C 1
ATOM 735 O O . SER A 1 98 ? -5.102 -1.940 -3.249 1.00 82.62 98 SER A O 1
ATOM 737 N N . VAL A 1 99 ? -5.724 -1.702 -5.397 1.00 81.06 99 VAL A N 1
ATOM 738 C CA . VAL A 1 99 ? -5.583 -3.120 -5.750 1.00 81.06 99 VAL A CA 1
ATOM 739 C C . VAL A 1 99 ? -4.174 -3.646 -5.436 1.00 81.06 99 VAL A C 1
ATOM 741 O O . VAL A 1 99 ? -4.016 -4.730 -4.885 1.00 81.06 99 VAL A O 1
ATOM 744 N N . THR A 1 100 ? -3.136 -2.849 -5.711 1.00 81.56 100 THR A N 1
ATOM 745 C CA . THR A 1 100 ? -1.730 -3.268 -5.572 1.00 81.56 100 THR A CA 1
ATOM 746 C C . THR A 1 100 ? -1.064 -2.834 -4.264 1.00 81.56 100 THR A C 1
ATOM 748 O O . THR A 1 100 ? 0.091 -3.172 -4.017 1.00 81.56 100 THR A O 1
ATOM 751 N N . GLY A 1 101 ? -1.719 -2.013 -3.441 1.00 87.19 101 GLY A N 1
ATOM 752 C CA . GLY A 1 101 ? -1.045 -1.341 -2.329 1.00 87.19 101 GLY A CA 1
ATOM 753 C C . GLY A 1 101 ? -1.980 -0.659 -1.341 1.00 87.19 101 GLY A C 1
ATOM 754 O O . GLY A 1 101 ? -3.129 -0.363 -1.658 1.00 87.19 101 GLY A O 1
ATOM 755 N N . ALA A 1 102 ? -1.468 -0.353 -0.155 1.00 89.69 102 ALA A N 1
ATOM 756 C CA . ALA A 1 102 ? -2.205 0.339 0.899 1.00 89.69 102 ALA A CA 1
ATOM 757 C C . ALA A 1 102 ? -1.331 1.397 1.568 1.00 89.69 102 ALA A C 1
ATOM 759 O O . ALA A 1 102 ? -0.109 1.278 1.589 1.00 89.69 102 ALA A O 1
ATOM 760 N N . GLN A 1 103 ? -1.943 2.414 2.160 1.00 90.44 103 GLN A N 1
ATOM 761 C CA . GLN A 1 103 ? -1.248 3.348 3.034 1.00 90.44 103 GLN A CA 1
ATOM 762 C C . GLN A 1 103 ? -1.873 3.311 4.416 1.00 90.44 103 GLN A C 1
ATOM 764 O O . GLN A 1 103 ? -3.083 3.486 4.564 1.00 90.44 103 GLN A O 1
ATOM 769 N N . VAL A 1 104 ? -1.031 3.115 5.423 1.00 90.94 104 VAL A N 1
ATOM 770 C CA . VAL A 1 104 ? -1.455 2.928 6.808 1.00 90.94 104 VAL A CA 1
ATOM 771 C C . VAL A 1 104 ? -0.683 3.840 7.748 1.00 90.94 104 VAL A C 1
ATOM 773 O O . VAL A 1 104 ? 0.421 4.290 7.434 1.00 90.94 104 VAL A O 1
ATOM 776 N N . VAL A 1 105 ? -1.271 4.098 8.910 1.00 90.50 105 VAL A N 1
ATOM 777 C CA . VAL A 1 105 ? -0.610 4.734 10.049 1.00 90.50 105 VAL A CA 1
ATOM 778 C C . VAL A 1 105 ? -0.773 3.822 11.256 1.00 90.50 105 VAL A C 1
ATOM 780 O O . VAL A 1 105 ? -1.889 3.426 11.580 1.00 90.50 105 VAL A O 1
ATOM 783 N N . ALA A 1 106 ? 0.320 3.473 11.925 1.00 90.62 106 ALA A N 1
ATOM 784 C CA . ALA A 1 106 ? 0.283 2.605 13.098 1.00 90.62 106 ALA A CA 1
ATOM 785 C C . ALA A 1 106 ? 1.320 3.027 14.143 1.00 90.62 106 ALA A C 1
ATOM 787 O O . ALA A 1 106 ? 2.345 3.620 13.820 1.00 90.62 106 ALA A O 1
ATOM 788 N N . GLN A 1 107 ? 1.083 2.689 15.409 1.00 89.94 107 GLN A N 1
ATOM 789 C CA . GLN A 1 107 ? 2.019 2.939 16.518 1.00 89.94 107 GLN A CA 1
ATOM 790 C C . GLN A 1 107 ? 3.027 1.794 16.701 1.00 89.94 107 GLN A C 1
ATOM 792 O O . GLN A 1 107 ? 3.485 1.513 17.804 1.00 89.94 107 GLN A O 1
ATOM 797 N N . ILE A 1 108 ? 3.364 1.110 15.610 1.00 89.75 108 ILE A N 1
ATOM 798 C CA . ILE A 1 108 ? 4.396 0.076 15.583 1.00 89.75 108 ILE A CA 1
ATOM 799 C C . ILE A 1 108 ? 5.520 0.529 14.669 1.00 89.75 108 ILE A C 1
ATOM 801 O O . ILE A 1 108 ? 5.292 1.219 13.677 1.00 89.75 108 ILE A O 1
ATOM 805 N N . ARG A 1 109 ? 6.748 0.137 14.999 1.00 88.12 109 ARG A N 1
ATOM 806 C CA . ARG A 1 109 ? 7.896 0.413 14.141 1.00 88.12 109 ARG A CA 1
ATOM 807 C C . ARG A 1 109 ? 7.762 -0.390 12.850 1.00 88.12 109 ARG A C 1
ATOM 809 O O . ARG A 1 109 ? 7.536 -1.591 12.914 1.00 88.12 109 ARG A O 1
ATOM 816 N N . MET A 1 110 ? 7.941 0.272 11.711 1.00 85.12 110 MET A N 1
ATOM 817 C CA . MET A 1 110 ? 7.885 -0.351 10.386 1.00 85.12 110 MET A CA 1
ATOM 818 C C . MET A 1 110 ? 9.173 -0.050 9.626 1.00 85.12 110 MET A C 1
ATOM 820 O O . MET A 1 110 ? 9.646 1.090 9.636 1.00 85.12 110 MET A O 1
ATOM 824 N N . ARG A 1 111 ? 9.757 -1.061 8.982 1.00 84.19 111 ARG A N 1
ATOM 825 C CA . ARG A 1 111 ? 10.975 -0.920 8.174 1.00 84.19 111 ARG A CA 1
ATOM 826 C C . ARG A 1 111 ? 10.688 -1.222 6.706 1.00 84.19 111 ARG A C 1
ATOM 828 O O . ARG A 1 111 ? 9.913 -2.130 6.435 1.00 84.19 111 ARG A O 1
ATOM 835 N N . PRO A 1 112 ? 11.324 -0.527 5.748 1.00 84.69 112 PRO A N 1
ATOM 836 C CA . PRO A 1 112 ? 11.241 -0.908 4.340 1.00 84.69 112 PRO A CA 1
ATOM 837 C C . PRO A 1 112 ? 11.606 -2.382 4.134 1.00 84.69 112 PRO A C 1
ATOM 839 O O . PRO A 1 112 ? 12.493 -2.895 4.815 1.00 84.69 112 PRO A O 1
ATOM 842 N N . THR A 1 113 ? 10.929 -3.050 3.199 1.00 83.31 113 THR A N 1
ATOM 843 C CA . THR A 1 113 ? 11.016 -4.491 2.876 1.00 83.31 113 THR A CA 1
ATOM 844 C C . THR A 1 113 ? 10.520 -5.455 3.964 1.00 83.31 113 THR A C 1
ATOM 846 O O . THR A 1 113 ? 10.485 -6.667 3.747 1.00 83.31 113 THR A O 1
ATOM 849 N N . GLU A 1 114 ? 10.069 -4.946 5.115 1.00 87.56 114 GLU A N 1
ATOM 850 C CA . GLU A 1 114 ? 9.467 -5.765 6.167 1.00 87.56 114 GLU A CA 1
ATOM 851 C C . GLU A 1 114 ? 8.136 -6.362 5.693 1.00 87.56 114 GLU A C 1
ATOM 853 O O . GLU A 1 114 ? 7.283 -5.660 5.145 1.00 87.56 114 GLU A O 1
ATOM 858 N N . LYS A 1 115 ? 7.945 -7.668 5.909 1.00 90.69 115 LYS A N 1
ATOM 859 C CA . LYS A 1 115 ? 6.680 -8.345 5.604 1.00 90.69 115 LYS A CA 1
ATOM 860 C C . LYS A 1 115 ? 5.631 -7.983 6.646 1.00 90.69 115 LYS A C 1
ATOM 862 O O . LYS A 1 115 ? 5.878 -8.076 7.846 1.00 90.69 115 LYS A O 1
ATOM 867 N N . VAL A 1 116 ? 4.438 -7.643 6.181 1.00 91.44 116 VAL A N 1
ATOM 868 C CA . VAL A 1 116 ? 3.325 -7.229 7.031 1.00 91.44 116 VAL A CA 1
ATOM 869 C C . VAL A 1 116 ? 2.057 -8.004 6.711 1.00 91.44 116 VAL A C 1
ATOM 871 O O . VAL A 1 116 ? 1.764 -8.336 5.560 1.00 91.44 116 VAL A O 1
ATOM 874 N N . ARG A 1 117 ? 1.286 -8.275 7.762 1.00 92.38 117 ARG A N 1
ATOM 875 C CA . ARG A 1 117 ? -0.082 -8.785 7.690 1.00 92.38 117 ARG A CA 1
ATOM 876 C C . ARG A 1 117 ? -1.035 -7.634 7.958 1.00 92.38 117 ARG A C 1
ATOM 878 O O . ARG A 1 117 ? -0.959 -7.018 9.018 1.00 92.38 117 ARG A O 1
ATOM 885 N N . LEU A 1 118 ? -1.912 -7.355 7.006 1.00 91.25 118 LEU A N 1
ATOM 886 C CA . LEU A 1 118 ? -2.943 -6.335 7.111 1.00 91.25 118 LEU A CA 1
ATOM 887 C C . LEU A 1 118 ? -4.299 -7.033 7.198 1.00 91.25 118 LEU A C 1
ATOM 889 O O . LEU A 1 118 ? -4.677 -7.751 6.280 1.00 91.25 118 LEU A O 1
ATOM 893 N N . ALA A 1 119 ? -5.023 -6.831 8.291 1.00 91.44 119 ALA A N 1
ATOM 894 C CA . ALA A 1 119 ? -6.425 -7.217 8.391 1.00 91.44 119 ALA A CA 1
ATOM 895 C C . ALA A 1 119 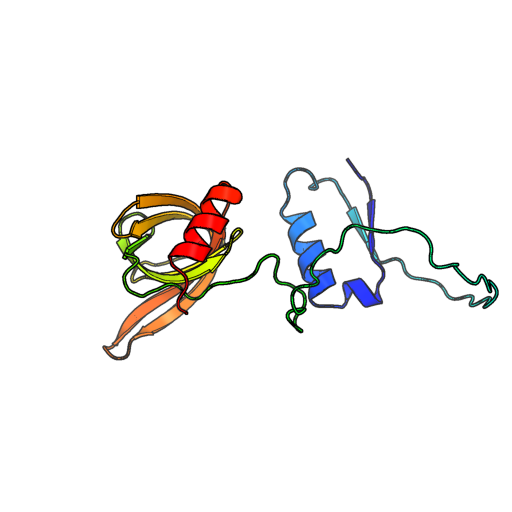? -7.275 -5.949 8.343 1.00 91.44 119 ALA A C 1
ATOM 897 O O . ALA A 1 119 ? -7.033 -5.019 9.114 1.00 91.44 119 ALA A O 1
ATOM 898 N N . LEU A 1 120 ? -8.217 -5.903 7.409 1.00 89.38 120 LEU A N 1
ATOM 899 C CA . LEU A 1 120 ? -9.192 -4.834 7.265 1.00 89.38 120 LEU A CA 1
ATOM 900 C C . LEU A 1 120 ? -10.556 -5.400 7.620 1.00 89.38 120 LEU A C 1
ATOM 902 O O . LEU A 1 120 ? -11.027 -6.322 6.959 1.00 89.38 120 LEU A O 1
ATOM 906 N N . THR A 1 121 ? -11.179 -4.852 8.650 1.00 87.88 121 THR A N 1
ATOM 907 C CA . THR A 1 121 ? -12.508 -5.271 9.080 1.00 87.88 121 THR A CA 1
ATOM 908 C C . THR A 1 121 ? -13.488 -4.149 8.787 1.00 87.88 121 THR A C 1
ATOM 910 O O . THR A 1 121 ? -13.289 -3.010 9.214 1.00 87.88 121 THR A O 1
ATOM 913 N N . ASP A 1 122 ? -14.544 -4.469 8.046 1.00 83.12 122 ASP A N 1
ATOM 914 C CA . ASP A 1 122 ? -15.733 -3.628 7.942 1.00 83.12 122 ASP A CA 1
ATOM 915 C C . ASP A 1 122 ? -16.942 -4.314 8.600 1.00 83.12 122 ASP A C 1
ATOM 917 O O . ASP A 1 122 ? -16.828 -5.401 9.165 1.00 83.12 122 ASP A O 1
ATOM 921 N N . ALA A 1 123 ? -18.117 -3.681 8.542 1.00 76.31 123 ALA A N 1
ATOM 922 C CA . ALA A 1 123 ? -19.336 -4.193 9.175 1.00 76.31 123 ALA A CA 1
ATOM 923 C C . ALA A 1 123 ? -19.818 -5.555 8.628 1.00 76.31 123 ALA A C 1
ATOM 925 O O . ALA A 1 123 ? -20.686 -6.184 9.226 1.00 76.31 123 ALA A O 1
ATOM 926 N N . THR A 1 124 ? -19.301 -5.996 7.480 1.00 76.44 124 THR A N 1
ATOM 927 C CA . THR A 1 124 ? -19.796 -7.158 6.729 1.00 76.44 124 THR A CA 1
ATOM 928 C C . THR A 1 124 ? -18.724 -8.189 6.400 1.00 76.44 124 THR A C 1
ATOM 930 O O . THR A 1 124 ? -19.052 -9.326 6.067 1.00 76.44 124 THR A O 1
ATOM 933 N N . THR A 1 125 ? -17.445 -7.819 6.397 1.00 80.75 125 THR A N 1
ATOM 934 C CA . THR A 1 125 ? -16.367 -8.671 5.893 1.00 80.75 125 THR A CA 1
ATOM 935 C C . THR A 1 125 ? -15.046 -8.343 6.577 1.00 80.75 125 THR A C 1
ATOM 937 O O . THR A 1 125 ? -14.699 -7.179 6.773 1.00 80.75 125 THR A O 1
ATOM 940 N N . GLU A 1 126 ? -14.277 -9.387 6.880 1.00 86.00 126 GLU A N 1
ATOM 941 C CA . GLU A 1 126 ? -12.870 -9.277 7.252 1.00 86.00 126 GLU A CA 1
ATOM 942 C C . GLU A 1 126 ? -12.008 -9.655 6.040 1.00 86.00 126 GLU A C 1
ATOM 944 O O . GLU A 1 126 ? -12.083 -10.774 5.532 1.00 86.00 126 GLU A O 1
ATOM 949 N N . LEU A 1 127 ? -11.182 -8.722 5.573 1.00 87.62 127 LEU A N 1
ATOM 950 C CA . LEU A 1 127 ? -10.244 -8.919 4.477 1.00 87.62 127 LEU A CA 1
ATOM 951 C C . LEU A 1 127 ? -8.822 -9.025 5.032 1.00 87.62 127 LEU A C 1
ATOM 953 O O . LEU A 1 127 ? -8.293 -8.080 5.616 1.00 87.62 127 LEU A O 1
ATOM 957 N N . ARG A 1 128 ? -8.183 -10.180 4.831 1.00 90.06 128 ARG A N 1
ATOM 958 C CA . ARG A 1 128 ? -6.806 -10.435 5.273 1.00 90.06 128 ARG A CA 1
ATOM 959 C C . ARG A 1 128 ? -5.861 -10.407 4.087 1.00 90.06 128 ARG A C 1
ATOM 961 O O . ARG A 1 128 ? -6.018 -11.164 3.138 1.00 90.06 128 ARG A O 1
ATOM 968 N N . LEU A 1 129 ? -4.861 -9.545 4.177 1.00 89.69 129 LEU A N 1
ATOM 969 C CA . LEU A 1 129 ? -3.901 -9.260 3.126 1.00 89.69 129 LEU A CA 1
ATOM 970 C C . LEU A 1 129 ? -2.480 -9.429 3.660 1.00 89.69 129 LEU A C 1
ATOM 972 O O . LEU A 1 129 ? -2.179 -9.155 4.825 1.00 89.69 129 LEU A O 1
ATOM 976 N N . THR A 1 130 ? -1.581 -9.840 2.777 1.00 90.50 130 THR A N 1
ATOM 977 C CA . THR A 1 130 ? -0.141 -9.857 3.036 1.00 90.50 130 THR A CA 1
ATOM 978 C C . THR A 1 130 ? 0.566 -8.922 2.079 1.00 90.50 130 THR A C 1
ATOM 980 O O . THR A 1 130 ? 0.242 -8.872 0.890 1.00 90.50 130 THR A O 1
ATOM 983 N N . GLY A 1 131 ? 1.553 -8.201 2.594 1.00 89.31 131 GLY A N 1
ATOM 984 C CA . GLY A 1 131 ? 2.338 -7.266 1.809 1.00 89.31 131 GLY A CA 1
ATOM 985 C C . GLY A 1 131 ? 3.730 -7.046 2.376 1.00 89.31 131 GLY A C 1
ATOM 986 O O . GLY A 1 131 ? 4.117 -7.652 3.377 1.00 89.31 131 GLY A O 1
ATOM 987 N N . ALA A 1 132 ? 4.467 -6.151 1.737 1.00 89.38 132 ALA A N 1
ATOM 988 C CA . ALA A 1 132 ? 5.744 -5.649 2.211 1.00 89.38 132 ALA A CA 1
ATOM 989 C C . ALA A 1 132 ? 5.689 -4.127 2.356 1.00 89.38 132 ALA A C 1
ATOM 991 O O . ALA A 1 132 ? 4.989 -3.438 1.614 1.00 89.38 132 ALA A O 1
ATOM 992 N N . VAL A 1 133 ? 6.429 -3.587 3.316 1.00 87.75 133 VAL A N 1
ATOM 993 C CA . VAL A 1 133 ? 6.566 -2.139 3.479 1.00 87.75 133 VAL A CA 1
ATOM 994 C C . VAL A 1 133 ? 7.410 -1.589 2.331 1.00 87.75 133 VAL A C 1
ATOM 996 O O . VAL A 1 133 ? 8.610 -1.840 2.258 1.00 87.75 133 VAL A O 1
ATOM 999 N N . ALA A 1 134 ? 6.798 -0.811 1.445 1.00 83.31 134 ALA A N 1
ATOM 1000 C CA . ALA A 1 134 ? 7.495 -0.120 0.364 1.00 83.31 134 ALA A CA 1
ATOM 1001 C C . ALA A 1 134 ? 8.272 1.100 0.889 1.00 83.31 134 ALA A C 1
ATOM 1003 O O . ALA A 1 134 ? 9.385 1.374 0.452 1.00 83.31 134 ALA A O 1
ATOM 1004 N N . TRP A 1 135 ? 7.698 1.824 1.853 1.00 86.12 135 TRP A N 1
ATOM 1005 C CA . TRP A 1 135 ? 8.341 2.941 2.550 1.00 86.12 135 TRP A CA 1
ATOM 1006 C C . TRP A 1 135 ? 7.695 3.157 3.919 1.00 86.12 135 TRP A C 1
ATOM 1008 O O . TRP A 1 135 ? 6.530 2.811 4.118 1.00 86.12 135 TRP A O 1
ATOM 1018 N N . ALA A 1 136 ? 8.434 3.757 4.852 1.00 85.56 136 ALA A N 1
ATOM 1019 C CA . ALA A 1 136 ? 7.928 4.150 6.162 1.00 85.56 136 ALA A CA 1
ATOM 1020 C C . ALA A 1 136 ? 8.502 5.512 6.567 1.00 85.56 136 ALA A C 1
ATOM 1022 O O . ALA A 1 136 ? 9.677 5.785 6.329 1.00 85.56 136 ALA A O 1
ATOM 1023 N N . ASN A 1 137 ? 7.672 6.346 7.185 1.00 85.75 137 ASN A N 1
ATOM 1024 C CA . ASN A 1 137 ? 8.031 7.643 7.734 1.00 85.75 137 ASN A CA 1
ATOM 1025 C C . ASN A 1 137 ? 7.546 7.745 9.184 1.00 85.75 137 ASN A C 1
ATOM 1027 O O . ASN A 1 137 ? 6.436 7.314 9.498 1.00 85.75 137 ASN A O 1
ATOM 1031 N N . LEU A 1 138 ? 8.372 8.314 10.057 1.00 85.62 138 LEU A N 1
ATOM 1032 C CA . LEU A 1 138 ? 8.004 8.572 11.445 1.00 85.62 138 LEU A CA 1
ATOM 1033 C C . LEU A 1 138 ? 7.282 9.920 11.532 1.00 85.62 138 LEU A C 1
ATOM 1035 O O . LEU A 1 138 ? 7.806 10.946 11.110 1.00 85.62 138 LEU A O 1
ATOM 1039 N N . GLU A 1 139 ? 6.096 9.912 12.120 1.00 83.69 139 GLU A N 1
ATOM 1040 C CA . GLU A 1 139 ? 5.263 11.076 12.389 1.00 83.69 139 GLU A CA 1
ATOM 1041 C C . GLU A 1 139 ? 5.014 11.186 13.895 1.00 83.69 139 GLU A C 1
ATOM 1043 O O . GLU A 1 139 ? 4.927 10.190 14.614 1.00 83.69 139 GLU A O 1
ATOM 1048 N N . ILE A 1 140 ? 4.899 12.412 14.393 1.00 83.81 140 ILE A N 1
ATOM 1049 C CA . ILE A 1 140 ? 4.485 12.675 15.769 1.00 83.81 140 ILE A CA 1
ATOM 1050 C C . ILE A 1 140 ? 3.060 13.206 15.685 1.00 83.81 140 ILE A C 1
ATOM 1052 O O . ILE A 1 140 ? 2.807 14.232 15.056 1.00 83.81 140 ILE A O 1
ATOM 1056 N N . SER A 1 141 ? 2.115 12.482 16.280 1.00 79.81 141 SER A N 1
ATOM 1057 C CA . SER A 1 141 ? 0.719 12.921 16.336 1.00 79.81 141 SER A CA 1
ATOM 1058 C C . SER A 1 141 ? 0.583 14.218 17.138 1.00 79.81 141 SER A C 1
ATOM 1060 O O . SER A 1 141 ? 1.421 14.535 17.981 1.00 79.81 141 SER A O 1
ATOM 1062 N N . ALA A 1 142 ? -0.537 14.925 16.969 1.00 75.12 142 ALA A N 1
ATOM 1063 C CA . ALA A 1 142 ? -0.842 16.131 17.746 1.00 75.12 142 ALA A CA 1
ATOM 1064 C C . ALA A 1 142 ? -0.833 15.908 19.277 1.00 75.12 142 ALA A C 1
ATOM 1066 O O . ALA A 1 142 ? -0.696 16.859 20.037 1.00 75.12 142 ALA A O 1
ATOM 1067 N N . ARG A 1 143 ? -0.951 14.652 19.739 1.00 79.94 143 ARG A N 1
ATOM 1068 C CA . ARG A 1 143 ? -0.863 14.262 21.157 1.00 79.94 143 ARG A CA 1
ATOM 1069 C C . ARG A 1 143 ? 0.556 13.873 21.603 1.00 79.94 143 ARG A C 1
ATOM 1071 O O . ARG A 1 143 ? 0.711 13.279 22.661 1.00 79.94 143 ARG A O 1
ATOM 1078 N N . GLY A 1 144 ? 1.580 14.131 20.788 1.00 81.69 144 GLY A N 1
ATOM 1079 C CA . GLY A 1 144 ? 2.977 13.793 21.084 1.00 81.69 144 GLY A CA 1
ATOM 1080 C C . GLY A 1 144 ? 3.328 12.309 20.923 1.00 81.69 144 GLY A C 1
ATOM 1081 O O . GLY A 1 144 ? 4.462 11.914 21.181 1.00 81.69 144 GLY A O 1
ATOM 1082 N N . VAL A 1 145 ? 2.384 11.470 20.485 1.00 86.00 145 VAL A N 1
ATOM 1083 C CA . VAL A 1 145 ? 2.616 10.028 20.315 1.00 86.00 145 VAL A CA 1
ATOM 1084 C C . VAL A 1 145 ? 3.259 9.750 18.959 1.00 86.00 145 VAL A C 1
ATOM 1086 O O . VAL A 1 145 ? 2.748 10.215 17.938 1.00 86.00 145 VAL A O 1
ATOM 1089 N N . GLN A 1 146 ? 4.340 8.967 18.954 1.00 87.88 146 GLN A N 1
ATOM 1090 C CA . GLN A 1 146 ? 5.030 8.508 17.747 1.00 87.88 146 GLN A CA 1
ATOM 1091 C C . GLN A 1 146 ? 4.166 7.521 16.952 1.00 87.88 146 GLN A C 1
ATOM 1093 O O . GLN A 1 146 ? 3.671 6.531 17.489 1.00 87.88 146 GLN A O 1
ATOM 1098 N N . GLN A 1 147 ? 4.001 7.782 15.660 1.00 90.00 147 GLN A N 1
ATOM 1099 C CA . GLN A 1 147 ? 3.252 6.961 14.717 1.00 90.00 147 GLN A CA 1
ATOM 1100 C C . GLN A 1 147 ? 4.078 6.778 13.449 1.00 90.00 147 GLN A C 1
ATOM 1102 O O . GLN A 1 147 ? 4.718 7.705 12.976 1.00 90.00 147 GLN A O 1
ATOM 1107 N N . TYR A 1 148 ? 4.064 5.588 12.871 1.00 89.44 148 TYR A N 1
ATOM 1108 C CA . TYR A 1 148 ? 4.692 5.330 11.586 1.00 89.44 148 TYR A CA 1
ATOM 1109 C C . TYR A 1 148 ? 3.627 5.374 10.500 1.00 89.44 148 TYR A C 1
ATOM 1111 O O . TYR A 1 148 ? 2.667 4.602 10.535 1.00 89.44 148 TYR A O 1
ATOM 1119 N N . ARG A 1 149 ? 3.810 6.263 9.524 1.00 89.75 149 ARG A N 1
ATOM 1120 C CA . ARG A 1 149 ? 3.075 6.233 8.262 1.00 89.75 149 ARG A CA 1
ATOM 1121 C C . ARG A 1 149 ? 3.848 5.367 7.287 1.00 89.75 149 ARG A C 1
ATOM 1123 O O . ARG A 1 149 ? 5.018 5.628 7.030 1.00 89.75 149 ARG A O 1
ATOM 1130 N N . ALA A 1 150 ? 3.201 4.364 6.719 1.00 89.44 150 ALA A N 1
ATOM 1131 C CA . ALA A 1 150 ? 3.845 3.453 5.789 1.00 89.44 150 ALA A CA 1
ATOM 1132 C C . ALA A 1 150 ? 3.008 3.234 4.533 1.00 89.44 150 ALA A C 1
ATOM 1134 O O . ALA A 1 150 ? 1.777 3.180 4.580 1.00 89.44 150 ALA A O 1
ATOM 1135 N N . GLY A 1 151 ? 3.705 3.081 3.410 1.00 89.19 151 GLY A N 1
ATOM 1136 C CA . GLY A 1 151 ? 3.152 2.529 2.184 1.00 89.19 151 GLY A CA 1
ATOM 1137 C C . GLY A 1 151 ? 3.446 1.040 2.116 1.00 89.19 151 GLY A C 1
ATOM 1138 O O . GLY A 1 151 ? 4.583 0.619 2.316 1.00 89.19 151 GLY A O 1
ATOM 1139 N N . LEU A 1 152 ? 2.422 0.253 1.824 1.00 89.44 152 LEU A N 1
ATOM 1140 C CA . LEU A 1 152 ? 2.473 -1.191 1.682 1.00 89.44 152 LEU A CA 1
ATOM 1141 C C . LEU A 1 152 ? 2.279 -1.569 0.216 1.00 89.44 152 LEU A C 1
ATOM 1143 O O . LEU A 1 152 ? 1.376 -1.052 -0.445 1.00 89.44 152 LEU A O 1
ATOM 1147 N N . GLU A 1 153 ? 3.094 -2.495 -0.267 1.00 88.69 153 GLU A N 1
ATOM 1148 C CA . GLU A 1 153 ? 2.885 -3.220 -1.518 1.00 88.69 153 GLU A CA 1
ATOM 1149 C C . GLU A 1 153 ? 2.245 -4.573 -1.195 1.00 88.69 153 GLU A C 1
ATOM 1151 O O . GLU A 1 153 ? 2.756 -5.312 -0.354 1.00 88.69 153 GLU A O 1
ATOM 1156 N N . LEU A 1 154 ? 1.103 -4.884 -1.810 1.00 87.44 154 LEU A N 1
ATOM 1157 C CA . LEU A 1 154 ? 0.356 -6.114 -1.537 1.00 87.44 154 LEU A CA 1
ATOM 1158 C C . LEU A 1 154 ? 0.883 -7.251 -2.418 1.00 87.44 154 LEU A C 1
ATOM 1160 O O . LEU A 1 154 ? 1.028 -7.088 -3.626 1.00 87.44 154 LEU A O 1
ATOM 1164 N N . CYS A 1 155 ? 1.165 -8.410 -1.819 1.00 75.44 155 CYS A N 1
ATOM 1165 C CA . CYS A 1 155 ? 1.812 -9.528 -2.514 1.00 75.44 155 CYS A CA 1
ATOM 1166 C C . CYS A 1 155 ? 0.833 -10.590 -3.038 1.00 75.44 155 CYS A C 1
ATOM 1168 O O . CYS A 1 155 ? 1.207 -11.364 -3.913 1.00 75.44 155 CYS A O 1
ATOM 1170 N N . SER A 1 156 ? -0.385 -10.680 -2.496 1.00 60.81 156 SER A N 1
ATOM 1171 C CA . SER A 1 156 ? -1.340 -11.740 -2.866 1.00 60.81 156 SER A CA 1
ATOM 1172 C C . SER A 1 156 ? -2.785 -11.357 -2.542 1.00 60.81 156 SER A C 1
ATOM 1174 O O . SER A 1 156 ? -3.441 -11.977 -1.703 1.00 60.81 156 SER A O 1
ATOM 1176 N N . ALA A 1 157 ? -3.269 -10.286 -3.155 1.00 67.31 157 ALA A N 1
ATOM 1177 C CA . ALA A 1 157 ? -4.676 -9.936 -3.067 1.00 67.31 157 ALA A CA 1
ATOM 1178 C C . ALA A 1 157 ? -5.369 -10.351 -4.368 1.00 67.31 157 ALA A C 1
ATOM 1180 O O . ALA A 1 157 ? -4.840 -10.081 -5.445 1.00 67.31 157 ALA A O 1
ATOM 1181 N N . ASP A 1 158 ? -6.516 -11.023 -4.265 1.00 74.38 158 ASP A N 1
ATOM 1182 C CA . ASP A 1 158 ? -7.384 -11.251 -5.420 1.00 74.38 158 ASP A CA 1
ATOM 1183 C C . ASP A 1 158 ? -7.879 -9.886 -5.916 1.00 74.38 158 ASP A C 1
ATOM 1185 O O . ASP A 1 158 ? -8.519 -9.137 -5.170 1.00 74.38 158 ASP A O 1
ATOM 1189 N N . GLU A 1 159 ? -7.510 -9.543 -7.148 1.00 73.19 159 GLU A N 1
ATOM 1190 C CA . GLU A 1 159 ? -7.767 -8.241 -7.758 1.00 73.19 159 GLU A CA 1
ATOM 1191 C C . GLU A 1 159 ? -9.267 -7.926 -7.796 1.00 73.19 159 GLU A C 1
ATOM 1193 O O . GLU A 1 159 ? -9.667 -6.816 -7.447 1.00 73.19 159 GLU A O 1
ATOM 1198 N N . GLU A 1 160 ? -10.115 -8.922 -8.059 1.00 78.44 160 GLU A N 1
ATOM 1199 C CA . GLU A 1 160 ? -11.563 -8.734 -8.141 1.00 78.44 160 GLU A CA 1
ATOM 1200 C C . GLU A 1 160 ? -12.185 -8.488 -6.755 1.00 78.44 160 GLU A C 1
ATOM 1202 O O . GLU A 1 160 ? -13.078 -7.651 -6.579 1.00 78.44 160 GLU A O 1
ATOM 1207 N N . VAL A 1 161 ? -11.690 -9.187 -5.728 1.00 79.06 161 VAL A N 1
ATOM 1208 C CA . VAL A 1 161 ? -12.113 -8.973 -4.334 1.00 79.06 161 VAL A CA 1
ATOM 1209 C C . VAL A 1 161 ? -11.668 -7.594 -3.849 1.00 79.06 161 VAL A C 1
ATOM 1211 O O . VAL A 1 161 ? -12.446 -6.882 -3.208 1.00 79.06 161 VAL A O 1
ATOM 1214 N N . MET A 1 162 ? -10.442 -7.190 -4.185 1.00 81.06 162 MET A N 1
ATOM 1215 C CA . MET A 1 162 ?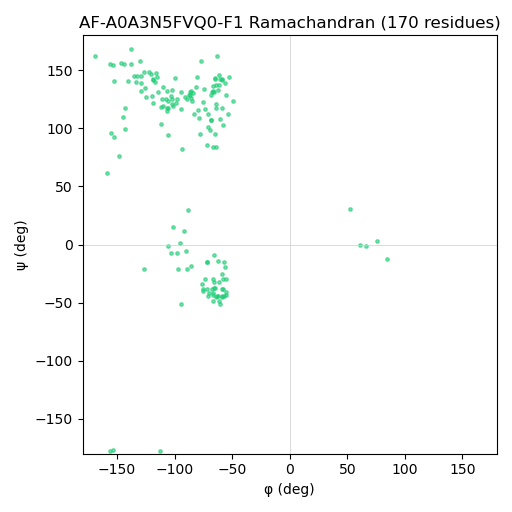 -9.895 -5.881 -3.835 1.00 81.06 162 MET A CA 1
ATOM 1216 C C . MET A 1 162 ? -10.659 -4.741 -4.491 1.00 81.06 162 MET A C 1
ATOM 1218 O O . MET A 1 162 ? -10.974 -3.760 -3.817 1.00 81.06 162 MET A O 1
ATOM 1222 N N . GLU A 1 163 ? -10.978 -4.857 -5.778 1.00 80.62 163 GLU A N 1
ATOM 1223 C CA . GLU A 1 163 ? -11.758 -3.850 -6.493 1.00 80.62 163 GLU A CA 1
ATOM 1224 C C . GLU A 1 163 ? -13.151 -3.690 -5.886 1.00 80.62 163 GLU A C 1
ATOM 1226 O O . GLU A 1 163 ? -13.544 -2.566 -5.556 1.00 80.62 163 GLU A O 1
ATOM 1231 N N . ARG A 1 164 ? -13.867 -4.797 -5.641 1.00 82.31 164 ARG A N 1
ATOM 1232 C CA . ARG A 1 164 ? -15.182 -4.761 -4.977 1.00 82.31 164 ARG A CA 1
ATOM 1233 C C . ARG A 1 164 ? -15.097 -4.128 -3.589 1.00 82.31 164 ARG A C 1
ATOM 1235 O O . ARG A 1 164 ? -15.922 -3.277 -3.248 1.00 82.31 164 ARG A O 1
ATOM 1242 N N . TYR A 1 165 ? -14.090 -4.500 -2.798 1.00 81.75 165 TYR A N 1
ATOM 1243 C CA . TYR A 1 165 ? -13.886 -3.938 -1.463 1.00 81.75 165 TYR A CA 1
ATOM 1244 C C . TYR A 1 165 ? -13.601 -2.432 -1.525 1.00 81.75 165 TYR A C 1
ATOM 1246 O O . TYR A 1 165 ? -14.200 -1.656 -0.776 1.00 81.75 165 TYR A O 1
ATOM 1254 N N . CYS A 1 166 ? -12.740 -1.995 -2.450 1.00 80.31 166 CYS A N 1
ATOM 1255 C CA . CYS A 1 166 ? -12.429 -0.582 -2.651 1.00 80.31 166 CYS A CA 1
ATOM 1256 C C . CYS A 1 166 ? -13.666 0.216 -3.073 1.00 80.31 166 CYS A C 1
ATOM 1258 O O . CYS A 1 166 ? -13.914 1.287 -2.526 1.00 80.31 166 CYS A O 1
ATOM 1260 N N . GLN A 1 167 ? -14.473 -0.297 -4.003 1.00 81.94 167 GLN A N 1
ATOM 1261 C CA . GLN A 1 167 ? -15.689 0.382 -4.459 1.00 81.94 167 GLN A CA 1
ATOM 1262 C C . GLN A 1 167 ? -16.741 0.518 -3.350 1.00 81.94 167 GLN A C 1
ATOM 1264 O O . GLN A 1 167 ? -17.390 1.559 -3.253 1.00 81.94 167 GLN A O 1
ATOM 1269 N N . ARG A 1 168 ? -16.879 -0.495 -2.486 1.00 80.31 168 ARG A N 1
ATOM 1270 C CA . ARG A 1 168 ? -17.815 -0.484 -1.350 1.00 80.31 168 ARG A CA 1
ATOM 1271 C C . ARG A 1 168 ? -17.398 0.497 -0.249 1.00 80.31 168 ARG A C 1
ATOM 1273 O O . ARG A 1 168 ? -18.237 1.206 0.317 1.00 80.31 168 ARG A O 1
ATOM 1280 N N . ASN A 1 169 ? -16.101 0.529 0.058 1.00 78.94 169 ASN A N 1
ATOM 1281 C CA . ASN A 1 169 ? -15.564 1.196 1.246 1.00 78.94 169 ASN A CA 1
ATOM 1282 C C . ASN A 1 169 ? -14.849 2.524 0.970 1.00 78.94 169 ASN A C 1
ATOM 1284 O O . ASN A 1 169 ? -14.428 3.193 1.921 1.00 78.94 169 ASN A O 1
ATOM 1288 N N . ARG A 1 170 ? -14.752 2.948 -0.298 1.00 78.12 170 ARG A N 1
ATOM 1289 C CA . ARG A 1 170 ? -14.245 4.279 -0.638 1.00 78.12 170 ARG A CA 1
ATOM 1290 C C . ARG A 1 170 ? -15.108 5.373 -0.017 1.00 78.12 170 ARG A C 1
ATOM 1292 O O . ARG A 1 170 ? -16.335 5.261 0.060 1.00 78.12 170 ARG A O 1
ATOM 1299 N N . GLN A 1 171 ? -14.456 6.437 0.419 1.00 75.06 171 GLN A N 1
ATOM 1300 C CA . GLN A 1 171 ? -15.117 7.692 0.731 1.00 75.06 171 GLN A CA 1
ATOM 1301 C C . GLN A 1 171 ? -15.671 8.291 -0.574 1.00 75.06 171 GLN A C 1
ATOM 1303 O O . GLN A 1 171 ? -15.021 8.180 -1.616 1.00 75.06 171 GLN A O 1
ATOM 1308 N N . ALA A 1 172 ? -16.905 8.803 -0.512 1.00 58.84 172 ALA A N 1
ATOM 1309 C CA . ALA A 1 172 ? -17.590 9.417 -1.650 1.00 58.84 172 ALA A CA 1
ATOM 1310 C C . ALA A 1 172 ? -16.911 10.724 -2.069 1.00 58.84 172 ALA A C 1
ATOM 1312 O O . ALA A 1 172 ? -16.415 11.430 -1.159 1.00 58.84 172 ALA A O 1
#

Mean predicted aligned error: 14.31 Å

Sequence (172 aa):
MPEIIALDPDFAATARGAALVARVKADPRLRDSEVRALVQNGTYDASLSAPIQPESRAPATVFQPLDYCGTRRAARYAMKPVVEARINGAPGQLINLSVTGAQVVAQIRMRPTEKVRLALTDATTELRLTGAVAWANLEISARGVQQYRAGLELCSADEEVMERYCQRNRQA

Foldseek 3Di:
DAQEDEDAPVCCPAPQVVLVVVVLCVDPVNVNHYYYYDDPPDDDPPDDDDDDDDDDPDPPPPPDPQPPSNNDPWDKFQFDQQKWKAKQNFTWTWGIDTLFKTKIKGLDDADFQDKIWIWIDHPPDIDIFIWGFNDWDWDQDPVRRIMIITMTTTDDDDSVVRVVVRVVGGDD